Protein AF-A0A0S8CR49-F1 (afdb_monomer_lite)

Secondary structure (DSSP, 8-state):
------SSSSSSSSSSTTS---S-------------S-S--S----GGGHHHHHHHHHHHHHHHHHHHHHHTT-HHHHHHHHHHHHHHHHHHHHHHHH-----S--

Radius of gyration: 26.43 Å; chains: 1; bounding box: 44×51×85 Å

pLDDT: mean 75.9, std 22.54, range [35.38, 98.31]

Sequence (106 aa):
MKTPFAVKTAFILFSVCLYLIPASICSGLGKSEEIPADEKTPYKVPAEKAQKWEALKNVALKDYDVCLEHCGYEQACLDRCETVYKSRLDREYKLLLNEKETDPDK

Foldseek 3Di:
DDDDDPDDPPPPVVVVVVPPDPPDDDDDDPPPPPPPPPPPDPADDDPVCVVVLVVQLVVLVVQLVVQVVVCPPPVVSNVVSVVVSVVSSVVVSVVSVPDDPPDPPD

Structure (mmCIF, N/CA/C/O backbone):
data_AF-A0A0S8CR49-F1
#
_entry.id   AF-A0A0S8CR49-F1
#
loop_
_atom_site.group_PDB
_atom_site.id
_atom_site.type_symbol
_atom_site.label_atom_id
_atom_site.label_alt_id
_atom_site.label_comp_id
_atom_site.label_asym_id
_atom_site.label_entity_id
_atom_site.label_seq_id
_atom_site.pdbx_PDB_ins_code
_atom_site.Cartn_x
_atom_site.Cartn_y
_atom_site.Cartn_z
_atom_site.occupancy
_atom_site.B_iso_or_equiv
_atom_site.auth_seq_id
_atom_site.auth_comp_id
_atom_site.auth_asym_id
_atom_site.auth_atom_id
_atom_site.pdbx_PDB_model_num
ATOM 1 N N . MET A 1 1 ? 1.464 -34.283 -64.847 1.00 38.59 1 MET A N 1
ATOM 2 C CA . MET A 1 1 ? 1.604 -34.599 -63.405 1.00 38.59 1 MET A CA 1
ATOM 3 C C . MET A 1 1 ? 0.759 -33.578 -62.644 1.00 38.59 1 MET A C 1
ATOM 5 O O . MET A 1 1 ? 1.069 -32.404 -62.718 1.00 38.59 1 MET A O 1
ATOM 9 N N . LYS A 1 2 ? -0.508 -33.894 -62.337 1.00 43.00 2 LYS A N 1
ATOM 10 C CA . LYS A 1 2 ? -1.023 -34.290 -61.005 1.00 43.00 2 LYS A CA 1
ATOM 11 C C . LYS A 1 2 ? -0.636 -33.310 -59.881 1.00 43.00 2 LYS A C 1
ATOM 13 O O . LYS A 1 2 ? 0.429 -33.434 -59.293 1.00 43.00 2 LYS A O 1
ATOM 18 N N . THR A 1 3 ? -1.536 -32.363 -59.608 1.00 47.22 3 THR A N 1
ATOM 19 C CA . THR A 1 3 ? -1.633 -31.575 -58.363 1.00 47.22 3 THR A CA 1
ATOM 20 C C . THR A 1 3 ? -2.092 -32.458 -57.199 1.00 47.22 3 THR A C 1
ATOM 22 O O . THR A 1 3 ? -2.747 -33.476 -57.439 1.00 47.22 3 THR A O 1
ATOM 25 N N . PRO A 1 4 ? -1.794 -32.073 -55.947 1.00 49.91 4 PRO A N 1
ATOM 26 C CA . PRO A 1 4 ? -2.844 -31.453 -55.110 1.00 49.91 4 PRO A CA 1
ATOM 27 C C . PRO A 1 4 ? -2.278 -30.306 -54.234 1.00 49.91 4 PRO A C 1
ATOM 29 O O . PRO A 1 4 ? -1.344 -30.504 -53.471 1.00 49.91 4 PRO A O 1
ATOM 32 N N . PHE A 1 5 ? -2.691 -29.038 -54.356 1.00 47.50 5 PHE A N 1
ATOM 33 C CA . PHE A 1 5 ? -3.973 -28.466 -53.898 1.00 47.50 5 PHE A CA 1
ATOM 34 C C . PHE A 1 5 ? -4.432 -28.968 -52.515 1.00 47.50 5 PHE A C 1
ATOM 36 O O . PHE A 1 5 ? -5.545 -29.455 -52.366 1.00 47.50 5 PHE A O 1
ATOM 43 N N . ALA A 1 6 ? -3.577 -28.873 -51.491 1.00 54.06 6 ALA A N 1
ATOM 44 C CA . ALA A 1 6 ? -3.959 -29.283 -50.136 1.00 54.06 6 ALA A CA 1
ATOM 45 C C . ALA A 1 6 ? -3.285 -28.494 -48.996 1.00 54.06 6 ALA A C 1
ATOM 47 O O . ALA A 1 6 ? -2.840 -29.110 -48.045 1.00 54.06 6 ALA A O 1
ATOM 48 N N . VAL A 1 7 ? -3.200 -27.154 -49.038 1.00 50.06 7 VAL A N 1
ATOM 49 C CA . VAL A 1 7 ? -2.857 -26.352 -47.827 1.00 50.06 7 VAL A CA 1
ATOM 50 C C . VAL A 1 7 ? -3.473 -24.935 -47.853 1.00 50.06 7 VAL A C 1
ATOM 52 O O . VAL A 1 7 ? -2.831 -23.959 -47.484 1.00 50.06 7 VAL A O 1
ATOM 55 N N . LYS A 1 8 ? -4.704 -24.751 -48.351 1.00 44.62 8 LYS A N 1
ATOM 56 C CA . LYS A 1 8 ? -5.361 -23.416 -48.328 1.00 44.62 8 LYS A CA 1
ATOM 57 C C . LYS A 1 8 ? -6.780 -23.386 -47.755 1.00 44.62 8 LYS A C 1
ATOM 59 O O . LYS A 1 8 ? -7.385 -22.325 -47.680 1.00 44.62 8 LYS A O 1
ATOM 64 N N . THR A 1 9 ? -7.288 -24.512 -47.270 1.00 52.84 9 THR A N 1
ATOM 65 C CA . THR A 1 9 ? -8.670 -24.667 -46.781 1.00 52.84 9 THR A CA 1
ATOM 66 C C . THR A 1 9 ? -8.785 -24.807 -45.260 1.00 52.84 9 THR A C 1
ATOM 68 O O . THR A 1 9 ? -9.796 -25.293 -44.772 1.00 52.84 9 THR A O 1
ATOM 71 N N . ALA A 1 10 ? -7.787 -24.355 -44.491 1.00 51.72 10 ALA A N 1
ATOM 72 C CA . ALA A 1 10 ? -7.840 -24.366 -43.020 1.00 51.72 10 ALA A CA 1
ATOM 73 C C . ALA A 1 10 ? -8.019 -22.974 -42.375 1.00 51.72 10 ALA A C 1
ATOM 75 O O . ALA A 1 10 ? -8.225 -22.888 -41.172 1.00 51.72 10 ALA A O 1
ATOM 76 N N . PHE A 1 11 ? -7.994 -21.883 -43.151 1.00 51.00 11 PHE A N 1
ATOM 77 C CA . PHE A 1 11 ? -8.118 -20.513 -42.618 1.00 51.00 11 PHE A CA 1
ATOM 78 C C . PHE A 1 11 ? -9.526 -19.902 -42.733 1.00 51.00 11 PHE A C 1
ATOM 80 O O . PHE A 1 11 ? -9.772 -18.823 -42.205 1.00 51.00 11 PHE A O 1
ATOM 87 N N . ILE A 1 12 ? -10.472 -20.577 -43.396 1.00 52.03 12 ILE A N 1
ATOM 88 C CA . ILE A 1 12 ? -11.807 -20.016 -43.694 1.00 52.03 12 ILE A CA 1
ATOM 89 C C . ILE A 1 12 ? -12.905 -20.553 -42.752 1.00 52.03 12 ILE A C 1
ATOM 91 O O . ILE A 1 12 ? -14.012 -20.031 -42.744 1.00 52.03 12 ILE A O 1
ATOM 95 N N . LEU A 1 13 ? -12.609 -21.519 -41.874 1.00 50.06 13 LEU A N 1
ATOM 96 C CA . LEU A 1 13 ? -13.595 -22.046 -40.911 1.00 50.06 13 LEU A CA 1
ATOM 97 C C . LEU A 1 13 ? -13.542 -21.408 -39.513 1.00 50.06 13 LEU A C 1
ATOM 99 O O . LEU A 1 13 ? -14.434 -21.659 -38.713 1.00 50.06 13 LEU A O 1
ATOM 103 N N . PHE A 1 14 ? -12.570 -20.536 -39.225 1.00 48.00 14 PHE A N 1
ATOM 104 C CA . PHE A 1 14 ? -12.553 -19.754 -37.976 1.00 48.00 14 PHE A CA 1
ATOM 105 C C . PHE A 1 14 ? -13.171 -18.352 -38.130 1.00 48.00 14 PHE A C 1
ATOM 107 O O . PHE A 1 14 ? -13.558 -17.732 -37.145 1.00 48.00 14 PHE A O 1
ATOM 114 N N . SER A 1 15 ? -13.316 -17.862 -39.367 1.00 52.31 15 SER A N 1
ATOM 115 C CA . SER A 1 15 ? -13.791 -16.497 -39.656 1.00 52.31 15 SER A CA 1
ATOM 116 C C . SER A 1 15 ? -15.323 -16.374 -39.761 1.00 52.31 15 SER A C 1
ATOM 118 O O . SER A 1 15 ? -15.866 -15.274 -39.770 1.00 52.31 15 SER A O 1
ATOM 120 N N . VAL A 1 16 ? -16.049 -17.497 -39.811 1.00 50.31 16 VAL A N 1
ATOM 121 C CA . VAL A 1 16 ? -17.521 -17.517 -39.967 1.00 50.31 16 VAL A CA 1
ATOM 122 C C . VAL A 1 16 ? -18.260 -17.639 -38.621 1.00 50.31 16 VAL A C 1
ATOM 124 O O . VAL A 1 16 ? -19.450 -17.351 -38.550 1.00 50.31 16 VAL A O 1
ATOM 127 N N . CYS A 1 17 ? -17.569 -17.939 -37.514 1.00 49.44 17 CYS A N 1
ATOM 128 C CA . CYS A 1 17 ? -18.181 -17.938 -36.172 1.00 49.44 17 CYS A CA 1
ATOM 129 C C . CYS A 1 17 ? -18.358 -16.541 -35.545 1.00 49.44 17 CYS A C 1
ATOM 131 O O . CYS A 1 17 ? -18.994 -16.432 -34.502 1.00 49.44 17 CYS A O 1
ATOM 133 N N . LEU A 1 18 ? -17.837 -15.469 -36.157 1.00 53.38 18 LEU A N 1
ATOM 134 C CA . LEU A 1 18 ? -17.964 -14.098 -35.632 1.00 53.38 18 LEU A CA 1
ATOM 135 C C . LEU A 1 18 ? -19.171 -13.315 -36.176 1.00 53.38 18 LEU A C 1
ATOM 137 O O . LEU A 1 18 ? -19.424 -12.210 -35.708 1.00 53.38 18 LEU A O 1
ATOM 141 N N . TYR A 1 19 ? -19.937 -13.863 -37.124 1.00 57.19 19 TYR A N 1
ATOM 142 C CA . TYR A 1 19 ? -21.021 -13.124 -37.795 1.00 57.19 19 TYR A CA 1
ATOM 143 C C . TYR A 1 19 ? -22.444 -13.583 -37.437 1.00 57.19 19 TYR A C 1
ATOM 145 O O . TYR A 1 19 ? -23.403 -13.129 -38.056 1.00 57.19 19 TYR A O 1
ATOM 153 N N . LEU A 1 20 ? -22.610 -14.442 -36.424 1.00 58.94 20 LEU A N 1
ATOM 154 C CA . LEU A 1 20 ? -23.925 -14.918 -35.960 1.00 58.94 20 LEU A CA 1
ATOM 155 C C . LEU A 1 20 ? -24.090 -14.857 -34.431 1.00 58.94 20 LEU A C 1
ATOM 157 O O . LEU A 1 20 ? -24.758 -15.705 -33.847 1.00 58.94 20 LEU A O 1
ATOM 161 N N . ILE A 1 21 ? -23.513 -13.848 -33.770 1.00 60.22 21 ILE A N 1
ATOM 162 C CA . ILE A 1 21 ? -23.939 -13.477 -32.413 1.00 60.22 21 ILE A CA 1
ATOM 163 C C . ILE A 1 21 ? -24.869 -12.265 -32.558 1.00 60.22 21 ILE A C 1
ATOM 165 O O . ILE A 1 21 ? -24.389 -11.172 -32.865 1.00 60.22 21 ILE A O 1
ATOM 169 N N . PRO A 1 22 ? -26.197 -12.428 -32.415 1.00 53.78 22 PRO A N 1
ATOM 170 C CA . PRO A 1 22 ? -27.113 -11.296 -32.404 1.00 53.78 22 PRO A C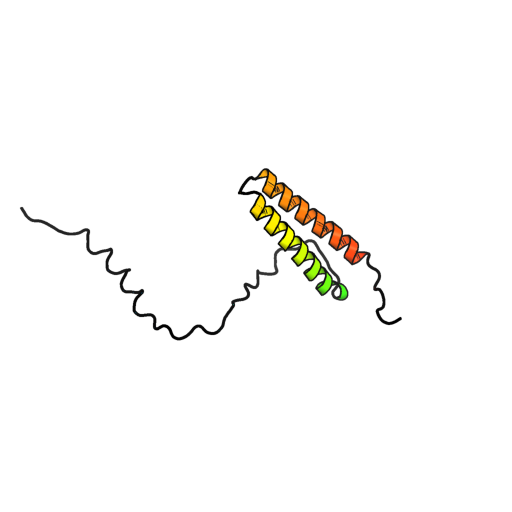A 1
ATOM 171 C C . PRO A 1 22 ? -26.743 -10.338 -31.264 1.00 53.78 22 PRO A C 1
ATOM 173 O O . PRO A 1 22 ? -26.484 -10.765 -30.142 1.00 53.78 22 PRO A O 1
ATOM 176 N N . ALA A 1 23 ? -26.737 -9.036 -31.561 1.00 59.38 23 ALA A N 1
ATOM 177 C CA . ALA A 1 23 ? -26.494 -7.940 -30.621 1.00 59.38 23 ALA A CA 1
ATOM 178 C C . ALA A 1 23 ? -27.672 -7.753 -29.643 1.00 59.38 23 ALA A C 1
ATOM 180 O O . ALA A 1 23 ? -28.299 -6.698 -29.571 1.00 59.38 23 ALA A O 1
ATOM 181 N N . SER A 1 24 ? -28.022 -8.809 -28.917 1.00 59.50 24 SER A N 1
ATOM 182 C CA . SER A 1 24 ? -29.058 -8.794 -27.899 1.00 59.50 24 SER A CA 1
ATOM 183 C C . SER A 1 24 ? -28.616 -9.694 -26.756 1.00 59.50 24 SER A C 1
ATOM 185 O O . SER A 1 24 ? -28.323 -10.864 -26.974 1.00 59.50 24 SER A O 1
ATOM 187 N N . ILE A 1 25 ? -28.623 -9.126 -25.548 1.00 54.56 25 ILE A N 1
ATOM 188 C CA . ILE A 1 25 ? -28.166 -9.679 -24.264 1.00 54.56 25 ILE A CA 1
ATOM 189 C C . ILE A 1 25 ? -26.674 -9.429 -23.984 1.00 54.56 25 ILE A C 1
ATOM 191 O O . ILE A 1 25 ? -25.812 -10.235 -24.304 1.00 54.56 25 ILE A O 1
ATOM 195 N N . CYS A 1 26 ? -26.401 -8.293 -23.337 1.00 46.50 26 CYS A N 1
ATOM 196 C CA . CYS A 1 26 ? -25.538 -8.202 -22.150 1.00 46.50 26 CYS A CA 1
ATOM 197 C C . CYS A 1 26 ? -25.736 -6.822 -21.495 1.00 46.50 26 CYS A C 1
ATOM 199 O O . CYS A 1 26 ? -24.824 -6.009 -21.379 1.00 46.50 26 CYS A O 1
ATOM 201 N N . SER A 1 27 ? -26.971 -6.538 -21.072 1.00 53.06 27 SER A N 1
ATOM 202 C CA . SER A 1 27 ? -27.176 -5.638 -19.939 1.00 53.06 27 SER A CA 1
ATOM 203 C C . SER A 1 27 ? -26.878 -6.441 -18.676 1.00 53.06 27 SER A C 1
ATOM 205 O O . SER A 1 27 ? -27.531 -7.451 -18.435 1.00 53.06 27 SER A O 1
ATOM 207 N N . GLY A 1 28 ? -25.907 -5.987 -17.886 1.00 50.88 28 GLY A N 1
ATOM 208 C CA . GLY A 1 28 ? -25.662 -6.498 -16.539 1.00 50.88 28 GLY A CA 1
ATOM 209 C C . GLY A 1 28 ? -24.709 -7.688 -16.470 1.00 50.88 28 GLY A C 1
ATOM 210 O O . GLY A 1 28 ? -25.128 -8.834 -16.525 1.00 50.88 28 GLY A O 1
ATOM 211 N N . LEU A 1 29 ? -23.428 -7.400 -16.271 1.00 45.66 29 LEU A N 1
ATOM 212 C CA . LEU A 1 29 ? -22.688 -7.820 -15.080 1.00 45.66 29 LEU A CA 1
ATOM 213 C C . LEU A 1 29 ? -21.300 -7.188 -15.208 1.00 45.66 29 LEU A C 1
ATOM 215 O O . LEU A 1 29 ? -20.390 -7.750 -15.813 1.00 45.66 29 LEU A O 1
ATOM 219 N N . GLY A 1 30 ? -21.141 -5.992 -14.636 1.00 43.34 30 GLY A N 1
ATOM 220 C CA . GLY A 1 30 ? -19.841 -5.612 -14.104 1.00 43.34 30 GLY A CA 1
ATOM 221 C C . GLY A 1 30 ? -19.532 -6.654 -13.046 1.00 43.34 30 GLY A C 1
ATOM 222 O O . GLY A 1 30 ? -20.033 -6.578 -11.927 1.00 43.34 30 GLY A O 1
ATOM 223 N N . LYS A 1 31 ? -18.835 -7.709 -13.462 1.00 35.38 31 LYS A N 1
ATOM 224 C CA . LYS A 1 31 ? -18.261 -8.694 -12.573 1.00 35.38 31 LYS A CA 1
ATOM 225 C C . LYS A 1 31 ? -17.269 -7.886 -11.756 1.00 35.38 31 LYS A C 1
ATOM 227 O O . LYS A 1 31 ? -16.208 -7.527 -12.251 1.00 35.38 31 LYS A O 1
ATOM 232 N N . SER A 1 32 ? -17.692 -7.490 -10.559 1.00 45.25 32 SER A N 1
ATOM 233 C CA . SER A 1 32 ? -16.755 -7.182 -9.499 1.00 45.25 32 SER A CA 1
ATOM 234 C C . SER A 1 32 ? -15.880 -8.422 -9.445 1.00 45.25 32 SER A C 1
ATOM 236 O O . SER A 1 32 ? -16.347 -9.494 -9.058 1.00 45.25 32 SER A O 1
ATOM 238 N N . GLU A 1 33 ? -14.671 -8.323 -9.989 1.00 42.56 33 GLU A N 1
ATOM 239 C CA . GLU A 1 33 ? -13.602 -9.222 -9.613 1.00 42.56 33 GLU A CA 1
ATOM 240 C C . GLU A 1 33 ? -13.462 -9.016 -8.109 1.00 42.56 33 GLU A C 1
ATOM 242 O O . GLU A 1 33 ? -12.822 -8.084 -7.631 1.00 42.56 33 GLU A O 1
ATOM 247 N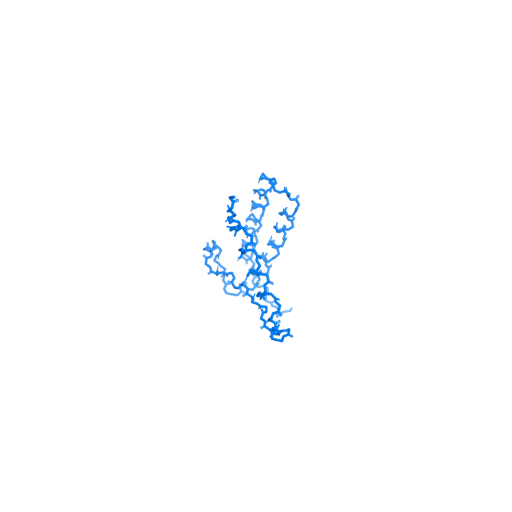 N . GLU A 1 34 ? -14.191 -9.834 -7.349 1.00 48.06 34 GLU A N 1
ATOM 248 C CA . GLU A 1 34 ? -13.813 -10.179 -5.996 1.00 48.06 34 GLU A CA 1
ATOM 249 C C . GLU A 1 34 ? -12.452 -10.850 -6.137 1.00 48.06 34 GLU A C 1
ATOM 251 O O . GLU A 1 34 ? -12.333 -12.053 -6.375 1.00 48.06 34 GLU A O 1
ATOM 256 N N . ILE A 1 35 ? -11.419 -10.008 -6.091 1.00 57.31 35 ILE A N 1
ATOM 257 C CA . ILE A 1 35 ? -10.048 -10.421 -5.849 1.00 57.31 35 ILE A CA 1
ATOM 258 C C . ILE A 1 35 ? -10.128 -11.331 -4.620 1.00 57.31 35 ILE A C 1
ATOM 260 O O . ILE A 1 35 ? -10.664 -10.893 -3.595 1.00 57.31 35 ILE A O 1
ATOM 264 N N . PRO A 1 36 ? -9.687 -12.599 -4.714 1.00 43.94 36 PRO A N 1
ATOM 265 C CA . PRO A 1 36 ? -9.797 -13.533 -3.611 1.00 43.94 36 PRO A CA 1
ATOM 266 C C . PRO A 1 36 ? -9.120 -12.921 -2.388 1.00 43.94 36 PRO A C 1
ATOM 268 O O . PRO A 1 36 ? -7.915 -12.668 -2.378 1.00 43.94 36 PRO A O 1
ATOM 271 N N . ALA A 1 37 ? -9.937 -12.655 -1.371 1.00 50.81 37 ALA A N 1
ATOM 272 C CA . ALA A 1 37 ? -9.536 -12.173 -0.063 1.00 50.81 37 ALA A CA 1
ATOM 273 C C . ALA A 1 37 ? -8.820 -13.296 0.701 1.00 50.81 37 ALA A C 1
ATOM 275 O O . ALA A 1 37 ? -9.324 -13.804 1.695 1.00 50.81 37 ALA A O 1
ATOM 276 N N . ASP A 1 38 ? -7.670 -13.730 0.197 1.00 45.78 38 ASP A N 1
ATOM 277 C CA . ASP A 1 38 ? -6.725 -14.560 0.940 1.00 45.78 38 ASP A CA 1
ATOM 278 C C . ASP A 1 38 ? -5.296 -14.340 0.428 1.00 45.78 38 ASP A C 1
ATOM 280 O O . ASP A 1 38 ? -4.520 -15.265 0.205 1.00 45.78 38 ASP A O 1
ATOM 284 N N . GLU A 1 39 ? -4.920 -13.076 0.234 1.00 51.19 39 GLU A N 1
ATOM 285 C CA . GLU A 1 39 ? -3.540 -12.709 0.516 1.00 51.19 39 GLU A CA 1
ATOM 286 C C . GLU A 1 39 ? -3.493 -12.443 2.019 1.00 51.19 39 GLU A C 1
ATOM 288 O O . GLU A 1 39 ? -4.201 -11.579 2.532 1.00 51.19 39 GLU A O 1
ATOM 293 N N . LYS A 1 40 ? -2.726 -13.252 2.746 1.00 50.88 40 LYS A N 1
ATOM 294 C CA . LYS A 1 40 ? -2.593 -13.227 4.205 1.00 50.88 40 LYS A CA 1
ATOM 295 C C . LYS A 1 40 ? -2.007 -11.882 4.653 1.00 50.88 40 LYS A C 1
ATOM 297 O O . LYS A 1 40 ? -0.815 -11.777 4.930 1.00 50.88 40 LYS A O 1
ATOM 302 N N . THR A 1 41 ? -2.826 -10.834 4.690 1.00 60.53 41 THR A N 1
ATOM 303 C CA . THR A 1 41 ? -2.373 -9.483 5.014 1.00 60.53 41 THR A CA 1
ATOM 304 C C . THR A 1 41 ? -1.862 -9.464 6.455 1.00 60.53 41 THR A C 1
ATOM 306 O O . THR A 1 41 ? -2.566 -9.944 7.348 1.00 60.53 41 THR A O 1
ATOM 309 N N . PRO A 1 42 ? -0.675 -8.897 6.737 1.00 81.38 42 PRO A N 1
ATOM 310 C CA . PRO A 1 42 ? -0.110 -8.880 8.089 1.00 81.38 42 PRO A CA 1
ATOM 311 C C . PRO A 1 42 ? -0.891 -7.981 9.068 1.00 81.38 42 PRO A C 1
ATOM 313 O O . PRO A 1 42 ? -0.606 -7.970 10.266 1.00 81.38 42 PRO A O 1
ATOM 316 N N . TYR A 1 43 ? -1.876 -7.226 8.578 1.00 90.56 43 TYR A N 1
ATOM 317 C CA . TYR A 1 43 ? -2.604 -6.209 9.326 1.00 90.56 43 TYR A CA 1
ATOM 318 C C . TYR A 1 43 ? -3.838 -6.797 10.016 1.00 90.56 43 TYR A C 1
ATOM 320 O O . TYR A 1 43 ? -4.798 -7.205 9.366 1.00 90.56 43 TYR A O 1
ATOM 328 N N . LYS A 1 44 ? -3.830 -6.810 11.353 1.00 93.88 44 LYS A N 1
ATOM 329 C CA . LYS A 1 44 ? -4.974 -7.219 12.179 1.00 93.88 44 LYS A CA 1
ATOM 330 C C . LYS A 1 44 ? -5.721 -5.978 12.650 1.00 93.88 44 LYS A C 1
ATOM 332 O O . LYS A 1 44 ? -5.386 -5.396 13.678 1.00 93.88 44 LYS A O 1
ATOM 337 N N . VAL A 1 45 ? -6.709 -5.559 11.870 1.00 93.25 45 VAL A N 1
ATOM 338 C CA . VAL A 1 45 ? -7.472 -4.336 12.137 1.00 93.25 45 VAL A CA 1
ATOM 339 C C . VAL A 1 45 ? -8.747 -4.663 12.923 1.00 93.25 45 VAL A C 1
ATOM 341 O O . VAL A 1 45 ? -9.482 -5.561 12.511 1.00 93.25 45 VAL A O 1
ATOM 344 N N . PRO A 1 46 ? -9.027 -3.961 14.037 1.00 93.50 46 PRO A N 1
ATOM 345 C CA . PRO A 1 46 ? -10.296 -4.080 14.754 1.00 93.50 46 PRO A CA 1
ATOM 346 C C . PRO A 1 46 ? -11.510 -3.717 13.885 1.00 93.50 46 PRO A C 1
ATOM 348 O O . PRO A 1 46 ? -11.408 -2.875 12.990 1.00 93.50 46 PRO A O 1
ATOM 351 N N . ALA A 1 47 ? -12.667 -4.329 14.148 1.00 93.12 47 ALA A N 1
ATOM 352 C CA . ALA A 1 47 ? -13.859 -4.194 13.304 1.00 93.12 47 ALA A CA 1
ATOM 353 C C . ALA A 1 47 ? -14.348 -2.739 13.200 1.00 93.12 47 ALA A C 1
ATOM 355 O O . ALA A 1 47 ? -14.695 -2.278 12.114 1.00 93.12 47 ALA A O 1
ATOM 356 N N . GLU A 1 48 ? -14.283 -1.993 14.301 1.00 93.44 48 GLU A N 1
ATOM 357 C CA . GLU A 1 48 ? -14.632 -0.574 14.389 1.00 93.44 48 GLU A CA 1
ATOM 358 C C . GLU A 1 48 ? -13.781 0.317 13.467 1.00 93.44 48 GLU A C 1
ATOM 360 O O . GLU A 1 48 ? -14.227 1.365 13.002 1.00 93.44 48 GLU A O 1
ATOM 365 N N . LYS A 1 49 ? -12.562 -0.123 13.140 1.00 94.19 49 LYS A N 1
ATOM 366 C CA . LYS A 1 49 ? -11.596 0.604 12.307 1.00 94.19 49 LYS A CA 1
ATOM 367 C C . LYS A 1 49 ? -11.503 0.048 10.882 1.00 94.19 49 LYS A C 1
ATOM 369 O O . LYS A 1 49 ? -10.794 0.626 10.057 1.00 94.19 49 LYS A O 1
ATOM 374 N N . ALA A 1 50 ? -12.228 -1.026 10.559 1.00 93.81 50 ALA A N 1
ATOM 375 C CA . ALA A 1 50 ? -12.120 -1.732 9.282 1.00 93.81 50 ALA A CA 1
ATOM 376 C C . ALA A 1 50 ? -12.456 -0.838 8.078 1.00 93.81 50 ALA A C 1
ATOM 378 O O . ALA A 1 50 ? -11.691 -0.784 7.118 1.00 93.81 50 ALA A O 1
ATOM 379 N N . GLN A 1 51 ? -13.545 -0.066 8.144 1.00 95.81 51 GLN A N 1
ATOM 380 C CA . GLN A 1 51 ? -13.933 0.826 7.044 1.00 95.81 51 GLN A CA 1
ATOM 381 C C . GLN A 1 51 ? -12.871 1.903 6.779 1.00 95.81 51 GLN A C 1
ATOM 383 O O . GLN A 1 51 ? -12.526 2.187 5.630 1.00 95.81 51 GLN A O 1
ATOM 388 N N . LYS A 1 52 ? -12.320 2.487 7.848 1.00 95.69 52 LYS A N 1
ATOM 389 C CA . LYS A 1 52 ? -11.256 3.488 7.745 1.00 95.69 52 LYS A CA 1
ATOM 390 C C . LYS A 1 52 ? -9.971 2.878 7.187 1.00 95.69 52 LYS A C 1
ATOM 392 O O . LYS A 1 52 ? -9.302 3.508 6.371 1.00 95.69 52 LYS A O 1
ATOM 397 N N . TRP A 1 53 ? -9.653 1.645 7.572 1.00 96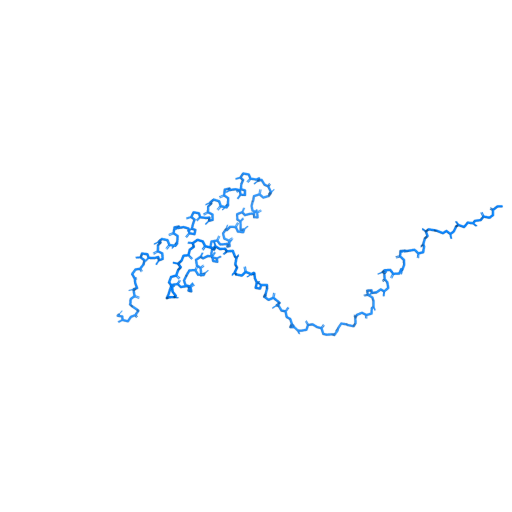.56 53 TRP A N 1
ATOM 398 C CA . TRP A 1 53 ? -8.522 0.913 7.014 1.00 96.56 53 TRP A CA 1
ATOM 399 C C . TRP A 1 53 ? -8.660 0.650 5.516 1.00 96.56 53 TRP A C 1
ATOM 401 O O . TRP A 1 53 ? -7.716 0.903 4.772 1.00 96.56 53 TRP A O 1
ATOM 411 N N . GLU A 1 54 ? -9.831 0.207 5.056 1.00 96.69 54 GLU A N 1
ATOM 412 C CA . GLU A 1 54 ? -10.091 0.018 3.625 1.00 96.69 54 GLU A CA 1
ATOM 413 C C . GLU A 1 54 ? -9.901 1.319 2.839 1.00 96.69 54 GLU A C 1
ATOM 415 O O . GLU A 1 54 ? -9.257 1.328 1.790 1.00 96.69 54 GLU A O 1
ATOM 420 N N . ALA A 1 55 ? -10.378 2.447 3.373 1.00 97.06 55 ALA A N 1
ATOM 421 C CA . ALA A 1 55 ? -10.158 3.748 2.751 1.00 97.06 55 ALA A CA 1
ATOM 422 C C . ALA A 1 55 ? -8.659 4.089 2.633 1.00 97.06 55 ALA A C 1
ATOM 424 O O . ALA A 1 55 ? -8.209 4.511 1.567 1.00 97.06 55 ALA A O 1
ATOM 425 N N . LEU A 1 56 ? -7.871 3.861 3.690 1.00 96.81 56 LEU A N 1
ATOM 426 C CA . LEU A 1 56 ? -6.423 4.105 3.694 1.00 96.81 56 LEU A CA 1
ATOM 427 C C . LEU A 1 56 ? -5.683 3.208 2.689 1.00 96.81 56 LEU A C 1
ATOM 429 O O . LEU A 1 56 ? -4.843 3.706 1.934 1.00 96.81 56 LEU A O 1
ATOM 433 N N . LYS A 1 57 ? -6.032 1.916 2.628 1.00 96.88 57 LYS A N 1
ATOM 434 C CA . LYS A 1 57 ? -5.486 0.975 1.638 1.00 96.88 57 LYS A CA 1
ATOM 435 C C . LYS A 1 57 ? -5.776 1.424 0.213 1.00 96.88 57 LYS A C 1
ATOM 437 O O . LYS A 1 57 ? -4.864 1.450 -0.606 1.00 96.88 57 LYS A O 1
ATOM 442 N N . ASN A 1 58 ? -7.015 1.823 -0.069 1.00 97.56 58 ASN A N 1
ATOM 443 C CA . ASN A 1 58 ? -7.423 2.257 -1.403 1.00 97.56 58 ASN A CA 1
ATOM 444 C C . ASN A 1 58 ? -6.664 3.504 -1.865 1.00 97.56 58 ASN A C 1
ATOM 446 O O . ASN A 1 58 ? -6.321 3.612 -3.039 1.00 97.56 58 ASN A O 1
ATOM 450 N N . VAL A 1 59 ? -6.378 4.447 -0.963 1.00 97.44 59 VAL A N 1
ATOM 451 C CA . VAL A 1 59 ? -5.542 5.608 -1.301 1.00 97.44 59 VAL A CA 1
ATOM 452 C C . VAL A 1 59 ? -4.101 5.173 -1.573 1.00 97.44 59 VAL A C 1
ATOM 454 O O . VAL A 1 59 ? -3.528 5.577 -2.579 1.00 97.44 59 VAL A O 1
ATOM 457 N N . ALA A 1 60 ? -3.520 4.330 -0.714 1.00 96.94 60 ALA A N 1
ATOM 458 C CA . ALA A 1 60 ? -2.161 3.834 -0.918 1.00 96.94 60 ALA A CA 1
ATOM 459 C C . ALA A 1 60 ? -2.020 3.047 -2.232 1.00 96.94 60 ALA A C 1
ATOM 461 O O . ALA A 1 60 ? -0.999 3.175 -2.899 1.00 96.94 60 ALA A O 1
ATOM 462 N N . LEU A 1 61 ? -3.044 2.272 -2.607 1.00 97.56 61 LEU A N 1
ATOM 463 C CA . LEU A 1 61 ? -3.072 1.500 -3.846 1.00 97.56 61 LEU A CA 1
ATOM 464 C C . LEU A 1 61 ? -3.095 2.413 -5.074 1.00 97.56 61 LEU A C 1
ATOM 466 O O . LEU A 1 61 ? -2.275 2.241 -5.962 1.00 97.56 61 LEU A O 1
ATOM 470 N N . LYS A 1 62 ? -3.943 3.448 -5.083 1.00 98.06 62 LYS A N 1
ATOM 471 C CA . LYS A 1 62 ? -3.966 4.434 -6.178 1.00 98.06 62 LYS A CA 1
ATOM 472 C C . LYS A 1 62 ? -2.614 5.114 -6.371 1.00 98.06 62 LYS A C 1
ATOM 474 O O . LYS A 1 62 ? -2.160 5.284 -7.496 1.00 98.06 62 LYS A O 1
ATOM 479 N N . ASP A 1 63 ? -1.968 5.493 -5.272 1.00 97.12 63 ASP A N 1
ATOM 480 C CA . ASP A 1 63 ? -0.653 6.131 -5.334 1.00 97.12 63 ASP A CA 1
ATOM 481 C C . ASP A 1 63 ? 0.429 5.152 -5.819 1.00 97.12 63 ASP A C 1
ATOM 483 O O . ASP A 1 63 ? 1.371 5.556 -6.503 1.00 97.12 63 ASP A O 1
ATOM 487 N N . TYR A 1 64 ? 0.288 3.863 -5.499 1.00 97.94 64 TYR A N 1
ATOM 488 C CA . TYR A 1 64 ? 1.143 2.809 -6.033 1.00 97.94 64 TYR A CA 1
ATOM 489 C C . TYR A 1 64 ? 0.936 2.627 -7.541 1.00 97.94 64 TYR A C 1
ATOM 491 O O . TYR A 1 64 ? 1.921 2.648 -8.272 1.00 97.94 64 TYR A O 1
ATOM 499 N N . ASP A 1 65 ? -0.308 2.560 -8.018 1.00 97.56 65 ASP A N 1
ATOM 500 C CA . ASP A 1 65 ? -0.628 2.422 -9.445 1.00 97.56 65 ASP A CA 1
ATOM 501 C C . ASP A 1 65 ? -0.029 3.572 -10.270 1.00 97.56 65 ASP A C 1
ATOM 503 O O . ASP A 1 65 ? 0.662 3.337 -11.260 1.00 97.56 65 ASP A O 1
ATOM 507 N N . VAL A 1 66 ? -0.183 4.817 -9.804 1.00 97.75 66 VAL A N 1
ATOM 508 C CA . VAL A 1 66 ? 0.440 5.997 -10.434 1.00 97.75 66 VAL A CA 1
ATOM 509 C C . VAL A 1 66 ? 1.968 5.877 -10.457 1.00 97.75 66 VAL A C 1
ATOM 511 O O . VAL A 1 66 ? 2.615 6.215 -11.449 1.00 97.75 66 VAL A O 1
ATOM 514 N N . CYS A 1 67 ? 2.573 5.372 -9.378 1.00 97.44 67 CYS A N 1
ATOM 515 C CA . CYS A 1 67 ? 4.015 5.132 -9.331 1.00 97.44 67 CYS A CA 1
ATOM 516 C C . CYS A 1 67 ? 4.450 4.124 -10.409 1.00 97.44 67 CYS A C 1
ATOM 518 O O . CYS A 1 67 ? 5.431 4.368 -11.115 1.00 97.44 67 CYS A O 1
ATOM 520 N N . LEU A 1 68 ? 3.694 3.035 -10.590 1.00 97.19 68 LEU A N 1
ATOM 521 C CA . LEU A 1 68 ? 3.967 2.017 -11.608 1.00 97.19 68 LEU A CA 1
ATOM 522 C C . LEU A 1 68 ? 3.873 2.582 -13.031 1.00 97.19 68 LEU A C 1
ATOM 524 O O . LEU A 1 68 ? 4.760 2.319 -13.846 1.00 97.19 68 LEU A O 1
ATOM 528 N N . GLU A 1 69 ? 2.848 3.390 -13.318 1.00 96.94 69 GLU A N 1
ATOM 529 C CA . GLU A 1 69 ? 2.663 4.039 -14.624 1.00 96.94 69 GLU A CA 1
ATOM 530 C C . GLU A 1 69 ? 3.862 4.920 -15.007 1.00 96.94 69 GLU A C 1
ATOM 532 O O . GLU A 1 69 ? 4.276 4.950 -16.168 1.00 96.94 69 GLU A O 1
ATOM 537 N N . HIS A 1 70 ? 4.468 5.599 -14.029 1.00 97.56 70 HIS A N 1
ATOM 538 C CA . HIS A 1 70 ? 5.633 6.452 -14.254 1.00 97.56 70 HIS A CA 1
ATOM 539 C C . HIS A 1 70 ? 6.960 5.688 -14.393 1.00 97.56 70 HIS A C 1
ATOM 541 O O . HIS A 1 70 ? 7.904 6.232 -14.968 1.00 97.56 70 HIS A O 1
ATOM 547 N N . CYS A 1 71 ? 7.056 4.446 -13.908 1.00 95.94 71 CYS A N 1
ATOM 548 C CA . CYS A 1 71 ? 8.313 3.690 -13.910 1.00 95.94 71 CYS A CA 1
ATOM 549 C C . CYS A 1 71 ? 8.679 3.056 -15.262 1.00 95.94 71 CYS A C 1
ATOM 551 O O . CYS A 1 71 ? 9.842 2.705 -15.460 1.00 95.94 71 CYS A O 1
ATOM 553 N N . GLY A 1 72 ? 7.727 2.873 -16.187 1.00 85.88 72 GLY A N 1
ATOM 554 C CA . GLY A 1 72 ? 8.015 2.405 -17.552 1.00 85.88 72 GLY A CA 1
ATOM 555 C C . GLY A 1 72 ? 8.831 1.103 -17.642 1.00 85.88 72 GLY A C 1
ATOM 556 O O . GLY A 1 72 ? 9.639 0.966 -18.558 1.00 85.88 72 GLY A O 1
ATOM 557 N N . TYR A 1 73 ? 8.629 0.167 -16.704 1.00 87.94 73 TYR A N 1
ATOM 558 C CA . TYR A 1 73 ? 9.308 -1.141 -16.572 1.00 87.94 73 TYR A CA 1
ATOM 559 C C . TYR A 1 73 ? 10.734 -1.150 -15.989 1.00 87.94 73 TYR A C 1
ATOM 561 O O . TYR A 1 73 ? 11.388 -2.193 -15.996 1.00 87.94 73 TYR A O 1
ATOM 569 N N . GLU A 1 74 ? 11.235 -0.037 -15.452 1.00 97.75 74 GLU A N 1
ATOM 570 C CA . GLU A 1 74 ? 12.532 -0.027 -14.764 1.00 97.75 74 GLU A CA 1
ATOM 571 C C . GLU A 1 74 ? 12.426 -0.733 -13.401 1.00 97.75 74 GLU A C 1
ATOM 573 O O . GLU A 1 74 ? 11.741 -0.250 -12.500 1.00 97.75 74 GLU A O 1
ATOM 578 N N . GLN A 1 75 ? 13.085 -1.886 -13.241 1.00 97.62 75 GLN A N 1
ATOM 579 C CA . GLN A 1 75 ? 12.896 -2.744 -12.066 1.00 97.62 75 GLN A CA 1
ATOM 580 C C . GLN A 1 75 ? 13.242 -2.043 -10.747 1.0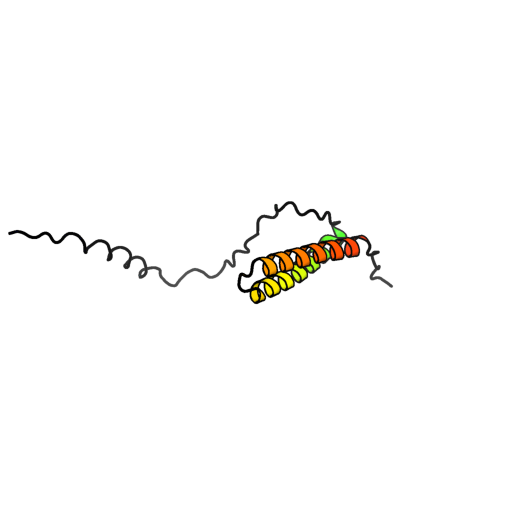0 97.62 75 GLN A C 1
ATOM 582 O O . GLN A 1 75 ? 12.489 -2.167 -9.785 1.00 97.62 75 GLN A O 1
ATOM 587 N N . ALA A 1 76 ? 14.322 -1.257 -10.690 1.00 98.00 76 ALA A N 1
ATOM 588 C CA . ALA A 1 76 ? 14.687 -0.567 -9.457 1.00 98.00 76 ALA A CA 1
ATOM 589 C C . ALA A 1 76 ? 13.646 0.499 -9.066 1.00 98.00 76 ALA A C 1
ATOM 591 O O . ALA A 1 76 ? 13.447 0.766 -7.880 1.00 98.00 76 ALA A O 1
ATOM 592 N N . CYS A 1 77 ? 12.962 1.104 -10.036 1.00 98.31 77 CYS A N 1
ATOM 593 C CA . CYS A 1 77 ? 11.837 2.009 -9.827 1.00 98.31 77 CYS A CA 1
ATOM 594 C C . CYS A 1 77 ? 10.619 1.253 -9.285 1.00 98.31 77 CYS A C 1
ATOM 596 O O . CYS A 1 77 ? 10.048 1.675 -8.279 1.00 98.31 77 CYS A O 1
ATOM 598 N N . LEU A 1 78 ? 10.272 0.105 -9.877 1.00 98.06 78 LEU A N 1
ATOM 599 C CA . LEU A 1 78 ? 9.164 -0.739 -9.411 1.00 98.06 78 LEU A CA 1
ATOM 600 C C . LEU A 1 78 ? 9.374 -1.199 -7.958 1.00 98.06 78 LEU A C 1
ATOM 602 O O . LEU A 1 78 ? 8.470 -1.067 -7.130 1.00 98.06 78 LEU A O 1
ATOM 606 N N . ASP A 1 79 ? 10.590 -1.633 -7.621 1.00 98.19 79 ASP A N 1
ATOM 607 C CA . ASP A 1 79 ? 10.961 -2.050 -6.263 1.00 98.19 79 ASP A CA 1
ATOM 608 C C . ASP A 1 79 ? 10.829 -0.888 -5.258 1.00 98.19 79 ASP A C 1
ATOM 610 O O . ASP A 1 79 ? 10.403 -1.063 -4.108 1.00 98.19 79 ASP A O 1
ATOM 614 N N . ARG A 1 80 ? 11.158 0.342 -5.684 1.00 98.12 80 ARG A N 1
ATOM 615 C CA . ARG A 1 80 ? 10.950 1.550 -4.868 1.00 98.12 80 ARG A CA 1
ATOM 616 C C . ARG A 1 80 ? 9.470 1.843 -4.668 1.00 98.12 80 ARG A C 1
ATOM 618 O O . ARG A 1 80 ? 9.091 2.153 -3.540 1.00 98.12 80 ARG A O 1
ATOM 625 N N . CYS A 1 81 ? 8.641 1.729 -5.707 1.00 98.06 81 CYS A N 1
ATOM 626 C CA . CYS A 1 81 ? 7.193 1.904 -5.582 1.00 98.06 81 CYS A CA 1
ATOM 627 C C . CYS A 1 81 ? 6.614 0.921 -4.558 1.00 98.06 81 CYS A C 1
ATOM 629 O O . CYS A 1 81 ? 5.866 1.328 -3.670 1.00 98.06 81 CYS A O 1
ATOM 631 N N . GLU A 1 82 ? 7.015 -0.352 -4.621 1.00 97.69 82 GLU A N 1
ATOM 632 C CA . GLU A 1 82 ? 6.551 -1.379 -3.683 1.00 97.69 82 GLU A CA 1
ATOM 633 C C . GLU A 1 82 ? 7.006 -1.075 -2.248 1.00 97.69 82 GLU A C 1
ATOM 635 O O . GLU A 1 82 ? 6.226 -1.163 -1.296 1.00 97.69 82 GLU A O 1
ATOM 640 N N . THR A 1 83 ? 8.262 -0.655 -2.084 1.00 97.94 83 THR A N 1
ATOM 641 C CA . THR A 1 83 ? 8.814 -0.269 -0.779 1.00 97.94 83 THR A CA 1
ATOM 642 C C . THR A 1 83 ? 8.046 0.907 -0.171 1.00 97.94 83 THR A C 1
ATOM 644 O O . THR A 1 83 ? 7.688 0.876 1.009 1.00 97.94 83 THR A O 1
ATOM 647 N N . VAL A 1 84 ? 7.756 1.940 -0.968 1.00 97.75 84 VAL A N 1
ATOM 648 C CA . VAL A 1 84 ? 6.986 3.113 -0.528 1.00 97.75 84 VAL A CA 1
ATOM 649 C C . VAL A 1 84 ? 5.554 2.720 -0.173 1.00 97.75 84 VAL A C 1
ATOM 651 O O . VAL A 1 84 ? 5.049 3.147 0.867 1.00 97.75 84 VAL A O 1
ATOM 654 N N . TYR A 1 85 ? 4.920 1.871 -0.982 1.00 97.88 85 TYR A N 1
ATOM 655 C CA . TYR A 1 85 ? 3.575 1.360 -0.729 1.00 97.88 85 TYR A CA 1
ATOM 656 C C . TYR A 1 85 ? 3.486 0.623 0.616 1.00 97.88 85 TYR A C 1
ATOM 658 O O . TYR A 1 85 ? 2.687 1.000 1.477 1.00 97.88 85 TYR A O 1
ATOM 666 N N . LYS A 1 86 ? 4.371 -0.355 0.853 1.00 96.88 86 LYS A N 1
ATOM 667 C CA . LYS A 1 86 ? 4.436 -1.108 2.120 1.00 96.88 86 LYS A CA 1
ATOM 668 C C . LYS A 1 86 ? 4.718 -0.198 3.314 1.00 96.88 86 LYS A C 1
ATOM 670 O O . LYS A 1 86 ? 4.035 -0.278 4.332 1.00 96.88 86 LYS A O 1
ATOM 675 N N . SER A 1 87 ? 5.680 0.718 3.175 1.00 97.25 87 SER A N 1
ATOM 676 C CA . SER A 1 87 ? 6.020 1.679 4.230 1.00 97.25 87 SER A CA 1
ATOM 677 C C . SER A 1 87 ? 4.829 2.562 4.609 1.00 97.25 87 SER A C 1
ATOM 679 O O . SER A 1 87 ? 4.593 2.826 5.792 1.00 97.25 87 SER A O 1
ATOM 681 N N . ARG A 1 88 ? 4.042 2.988 3.616 1.00 97.25 88 ARG A N 1
ATOM 682 C CA . ARG A 1 88 ? 2.825 3.759 3.851 1.00 97.25 88 ARG A CA 1
ATOM 683 C C . ARG A 1 88 ? 1.777 2.939 4.588 1.00 97.25 88 ARG A C 1
ATOM 685 O O . ARG A 1 88 ? 1.284 3.422 5.601 1.00 97.25 88 ARG A O 1
ATOM 692 N N . LEU A 1 89 ? 1.474 1.721 4.137 1.00 97.00 89 LEU A N 1
ATOM 693 C CA . LEU A 1 89 ? 0.513 0.851 4.823 1.00 97.00 89 LEU A CA 1
ATOM 694 C C . LEU A 1 89 ? 0.902 0.614 6.286 1.00 97.00 89 LEU A C 1
ATOM 696 O O . LEU A 1 89 ? 0.068 0.775 7.173 1.00 97.00 89 LEU A O 1
ATOM 700 N N . ASP A 1 90 ? 2.176 0.332 6.559 1.00 96.56 90 ASP A N 1
ATOM 701 C CA . ASP A 1 90 ? 2.677 0.150 7.924 1.00 96.56 90 ASP A CA 1
ATOM 702 C C . ASP A 1 90 ? 2.504 1.398 8.793 1.00 96.56 90 ASP A C 1
ATOM 704 O O . ASP A 1 90 ? 2.160 1.299 9.977 1.00 96.56 90 ASP A O 1
ATOM 708 N N . ARG A 1 91 ? 2.761 2.582 8.229 1.00 96.81 91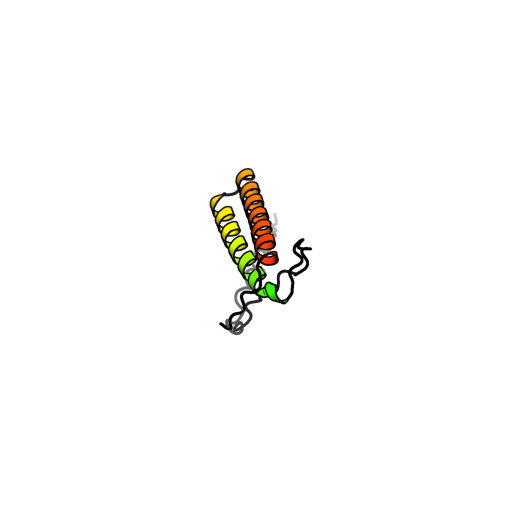 ARG A N 1
ATOM 709 C CA . ARG A 1 91 ? 2.576 3.854 8.931 1.00 96.81 91 ARG A CA 1
ATOM 710 C C . ARG A 1 91 ? 1.103 4.093 9.234 1.00 96.81 91 ARG A C 1
ATOM 712 O O . ARG A 1 91 ? 0.765 4.353 10.386 1.00 96.81 91 ARG A O 1
ATOM 719 N N . GLU A 1 92 ? 0.244 3.990 8.225 1.00 97.06 92 GLU A N 1
ATOM 720 C CA . GLU A 1 92 ? -1.191 4.232 8.376 1.00 97.06 92 GLU A CA 1
ATOM 721 C C . GLU A 1 92 ? -1.831 3.231 9.343 1.00 97.06 92 GLU A C 1
ATOM 723 O O . GLU A 1 92 ? -2.639 3.620 10.180 1.00 97.06 92 GLU A O 1
ATOM 728 N N . TYR A 1 93 ? -1.409 1.965 9.316 1.00 96.12 93 TYR A N 1
ATOM 729 C CA . TYR A 1 93 ? -1.869 0.950 10.261 1.00 96.12 93 TYR A CA 1
ATOM 730 C C . TYR A 1 93 ? -1.522 1.318 11.709 1.00 96.12 93 TYR A C 1
ATOM 732 O O . TYR A 1 93 ? -2.382 1.287 12.590 1.00 96.12 93 TYR A O 1
ATOM 740 N N . LYS A 1 94 ? -0.272 1.726 11.969 1.00 95.50 94 LYS A N 1
ATOM 741 C CA . LYS A 1 94 ? 0.160 2.172 13.304 1.00 95.50 94 LYS A CA 1
ATOM 742 C C . LYS A 1 94 ? -0.621 3.400 13.769 1.00 95.50 94 LYS A C 1
ATOM 744 O O . LYS A 1 94 ? -0.995 3.470 14.937 1.00 95.50 94 LYS A O 1
ATOM 749 N N . LEU A 1 95 ? -0.865 4.361 12.880 1.00 95.69 95 LEU A N 1
ATOM 750 C CA . LEU A 1 95 ? -1.652 5.553 13.199 1.00 95.69 95 LEU A CA 1
ATOM 751 C C . LEU A 1 95 ? -3.102 5.191 13.518 1.00 95.69 95 LEU A C 1
ATOM 753 O O . LEU A 1 95 ? -3.621 5.619 14.544 1.00 95.69 95 LEU A O 1
ATOM 757 N N . LEU A 1 96 ? -3.714 4.342 12.694 1.00 95.19 96 LEU A N 1
ATOM 758 C CA . LEU A 1 96 ? -5.080 3.874 12.877 1.00 95.19 96 LEU A CA 1
ATOM 759 C C . LEU A 1 96 ? -5.257 3.164 14.223 1.00 95.19 96 LEU A C 1
ATOM 761 O O . LEU A 1 96 ? -6.228 3.418 14.929 1.00 95.19 96 LEU A O 1
ATOM 765 N N . LEU A 1 97 ? -4.316 2.307 14.625 1.00 93.56 97 LEU A N 1
ATOM 766 C CA . LEU A 1 97 ? -4.387 1.627 15.922 1.00 93.56 97 LEU A CA 1
ATOM 767 C C . LEU A 1 97 ? -4.238 2.582 17.111 1.00 93.56 97 LEU A C 1
ATOM 769 O O . LEU A 1 97 ? -4.923 2.400 18.114 1.00 93.56 97 LEU A O 1
ATOM 773 N N . ASN A 1 98 ? -3.396 3.609 16.985 1.00 93.06 98 ASN A N 1
ATOM 774 C CA . ASN A 1 98 ? -3.147 4.589 18.045 1.00 93.06 98 ASN A CA 1
ATOM 775 C C . ASN A 1 98 ? -4.190 5.714 18.108 1.00 93.06 98 ASN A C 1
ATOM 777 O O . ASN A 1 98 ? -4.189 6.501 19.057 1.00 93.06 98 ASN A O 1
ATOM 781 N N . GLU A 1 99 ? -5.069 5.812 17.113 1.00 90.25 99 GLU A N 1
ATOM 782 C CA . GLU A 1 99 ? -6.172 6.758 17.125 1.00 90.25 99 GLU A CA 1
ATOM 783 C C . GLU A 1 99 ? -7.131 6.420 18.269 1.00 90.25 99 GLU A C 1
ATOM 785 O O . GLU A 1 99 ? -7.701 5.324 18.330 1.00 90.25 99 GLU A O 1
ATOM 790 N N . LYS A 1 100 ? -7.283 7.370 19.192 1.00 81.19 100 LYS A N 1
ATOM 791 C CA . LYS A 1 100 ? -8.331 7.330 20.209 1.00 81.19 100 LYS A CA 1
ATOM 792 C C . LYS A 1 100 ? -9.644 7.642 19.504 1.00 81.19 100 LYS A C 1
ATOM 794 O O .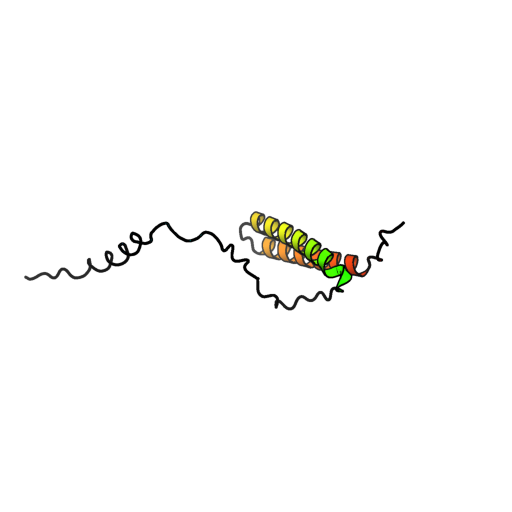 LYS A 1 100 ? -9.675 8.586 18.719 1.00 81.19 100 LYS A O 1
ATOM 799 N N . GLU A 1 101 ? -10.689 6.866 19.773 1.00 65.62 101 GLU A N 1
ATOM 800 C CA . GLU A 1 101 ? -12.036 7.165 19.287 1.00 65.62 101 GLU A CA 1
ATOM 801 C C . GLU A 1 101 ? -12.397 8.589 19.717 1.00 65.62 101 GLU A C 1
ATOM 803 O O . GLU A 1 101 ? -12.591 8.875 20.899 1.00 65.62 101 GLU A O 1
ATOM 808 N N . THR A 1 102 ? -12.390 9.520 18.766 1.00 62.88 102 THR A N 1
ATOM 809 C CA . THR A 1 102 ? -12.957 10.842 18.989 1.00 62.88 102 THR A CA 1
ATOM 810 C C . THR A 1 102 ? -14.459 10.665 18.913 1.00 62.88 102 THR A C 1
ATOM 812 O O . THR A 1 102 ? -15.010 10.538 17.820 1.00 62.88 102 THR A O 1
ATOM 815 N N . ASP A 1 103 ? -15.069 10.576 20.090 1.00 58.16 103 ASP A N 1
ATOM 816 C CA . ASP A 1 103 ? -16.510 10.605 20.307 1.00 58.16 103 ASP A CA 1
ATOM 817 C C . ASP A 1 103 ? -17.136 11.738 19.466 1.00 58.16 103 ASP A C 1
ATOM 819 O O . ASP A 1 103 ? -16.775 12.903 19.670 1.00 58.16 103 ASP A O 1
ATOM 823 N N . PRO A 1 104 ? -17.990 11.428 18.473 1.00 60.97 104 PRO A N 1
ATOM 824 C CA . PRO A 1 104 ? -18.609 12.434 17.620 1.00 60.97 104 PRO A CA 1
ATOM 825 C C . PRO A 1 104 ? -19.758 13.200 18.305 1.00 60.97 104 PRO A C 1
ATOM 827 O O . PRO A 1 104 ? -20.421 13.981 17.626 1.00 60.97 104 PRO A O 1
ATOM 830 N N . ASP A 1 105 ? -19.997 13.011 19.609 1.00 58.81 105 ASP A N 1
ATOM 831 C CA . ASP A 1 105 ? -21.143 13.578 20.334 1.00 58.81 105 ASP A CA 1
ATOM 832 C C . ASP A 1 105 ? -20.738 14.605 21.420 1.00 58.81 105 ASP A C 1
ATOM 834 O O . ASP A 1 105 ? -21.099 14.499 22.598 1.00 58.81 105 ASP A O 1
ATOM 838 N N . LYS A 1 106 ? -19.956 15.630 21.041 1.00 43.88 106 LYS A N 1
ATOM 839 C CA . LYS A 1 106 ? -19.789 16.837 21.871 1.00 43.88 106 LYS A CA 1
ATOM 840 C C . LYS A 1 106 ? -19.714 18.136 21.078 1.00 43.88 106 LYS A C 1
ATOM 842 O O . LYS A 1 106 ? -18.906 18.211 20.128 1.00 43.88 106 LYS A O 1
#